Protein AF-A0A933HWW2-F1 (afdb_monomer)

pLDDT: mean 85.0, std 13.15, range [44.91, 98.31]

Nearest PDB structures (foldseek):
  7vp2-assembly1_B  TM=5.908E-01  e=6.168E+00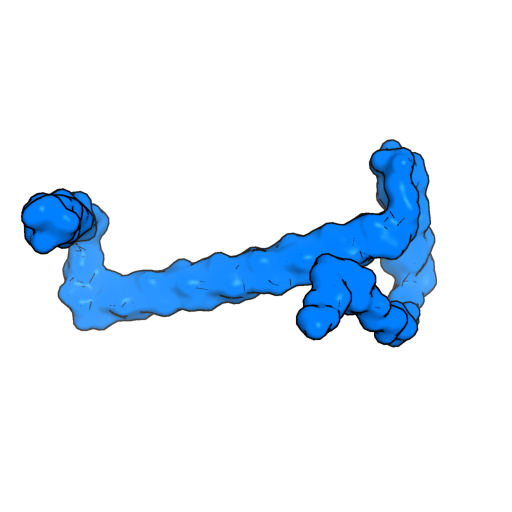  Arabidopsis thaliana

Sequence (83 aa):
MPNKRASKLMTISLPPSLYRETIKTAREEGRTNSELVRESVRKYISDRRWRRLLDYGRRKAIETGLKPDEIEDIIDELRDTGS

Secondary structure (DSSP, 8-state):
---TT-PPP------HHHHHHHHHHHHHTT--HHHHHHHHHHHHHHHHHHHHHHHHHHHHHHHHT--HHHHHHHHHHHHHTT-

Radius of gyration: 21.45 Å; Cα contacts (8 Å, |Δi|>4): 13; chains: 1; bounding box: 48×36×48 Å

Mean predicted aligned error: 10.47 Å

Solvent-accessible surface area (backbone atoms only — not comparable to full-atom values): 5102 Å² total; per-residue (Å²): 131,86,71,97,75,80,80,77,92,81,91,81,90,67,61,72,68,59,46,54,49,46,52,52,52,18,58,77,70,75,49,51,56,68,56,51,52,54,49,52,52,51,50,53,54,50,53,54,51,52,52,52,50,51,56,48,50,53,51,50,32,64,77,68,65,62,50,78,76,58,48,54,58,54,52,51,54,55,55,62,72,71,110

Structure (mmCIF, N/CA/C/O backbone):
data_AF-A0A933HWW2-F1
#
_entry.id   AF-A0A933HWW2-F1
#
loop_
_atom_site.group_PDB
_atom_site.id
_atom_site.type_symbol
_atom_site.label_atom_id
_atom_site.label_alt_id
_atom_site.label_comp_id
_atom_site.label_asym_id
_atom_site.label_entity_id
_atom_site.label_seq_id
_atom_site.pdbx_PDB_ins_code
_atom_site.Cartn_x
_atom_site.Cartn_y
_atom_site.Cartn_z
_atom_site.occupancy
_atom_site.B_iso_or_equiv
_atom_site.auth_seq_id
_atom_site.auth_comp_id
_atom_site.auth_asym_id
_atom_site.auth_atom_id
_atom_site.pdbx_PDB_model_num
ATOM 1 N N . MET A 1 1 ? 23.805 6.008 18.291 1.00 44.91 1 MET A N 1
ATOM 2 C CA . MET A 1 1 ? 22.452 6.364 17.799 1.00 44.91 1 MET A CA 1
ATOM 3 C C . MET A 1 1 ? 22.105 5.436 16.641 1.00 44.91 1 MET A C 1
ATOM 5 O O . MET A 1 1 ? 22.942 5.331 15.750 1.00 44.91 1 MET A O 1
ATOM 9 N N . PRO A 1 2 ? 20.964 4.725 16.616 1.00 48.34 2 PRO A N 1
ATOM 10 C CA . PRO A 1 2 ? 20.628 3.907 15.458 1.00 48.34 2 PRO A CA 1
ATOM 11 C C . PRO A 1 2 ? 20.280 4.820 14.272 1.00 48.34 2 PRO A C 1
ATOM 13 O O . PRO A 1 2 ? 19.522 5.779 14.403 1.00 48.34 2 PRO A O 1
ATOM 16 N N . ASN A 1 3 ? 20.898 4.546 13.125 1.00 57.12 3 ASN A N 1
ATOM 17 C CA . ASN A 1 3 ? 20.835 5.350 11.908 1.00 57.12 3 ASN A CA 1
ATOM 18 C C . ASN A 1 3 ? 19.399 5.410 11.337 1.00 57.12 3 ASN A C 1
ATOM 20 O O . ASN A 1 3 ? 18.784 4.380 11.061 1.00 57.12 3 ASN A O 1
ATOM 24 N N . LYS A 1 4 ? 18.881 6.625 11.111 1.00 58.28 4 LYS A N 1
ATOM 25 C CA . LYS A 1 4 ? 17.493 6.954 10.717 1.00 58.28 4 LYS A CA 1
ATOM 26 C C . LYS A 1 4 ? 17.105 6.506 9.287 1.00 58.28 4 LYS A C 1
ATOM 28 O O . LYS A 1 4 ? 16.049 6.894 8.797 1.00 58.28 4 LYS A O 1
ATOM 33 N N . ARG A 1 5 ? 17.949 5.726 8.591 1.00 59.81 5 ARG A N 1
ATOM 34 C CA . ARG A 1 5 ? 17.775 5.316 7.177 1.00 59.81 5 ARG A CA 1
ATOM 35 C C . ARG A 1 5 ? 18.201 3.871 6.864 1.00 59.81 5 ARG A C 1
ATOM 37 O O . ARG A 1 5 ? 18.679 3.596 5.769 1.00 59.81 5 ARG A O 1
ATOM 44 N N . ALA A 1 6 ? 18.057 2.926 7.788 1.00 72.44 6 ALA A N 1
ATOM 45 C CA . ALA A 1 6 ? 18.361 1.525 7.483 1.00 72.44 6 ALA A CA 1
ATOM 46 C C . ALA A 1 6 ? 17.209 0.862 6.696 1.00 72.44 6 ALA A C 1
ATOM 48 O O . ALA A 1 6 ? 16.295 0.285 7.283 1.00 72.44 6 ALA A O 1
ATOM 49 N N . SER A 1 7 ? 17.228 0.940 5.361 1.00 78.31 7 SER A N 1
ATOM 50 C CA . SER A 1 7 ? 16.393 0.068 4.524 1.00 78.31 7 SER A CA 1
ATOM 51 C C . SER A 1 7 ? 16.973 -1.348 4.516 1.00 78.31 7 SER A C 1
ATOM 53 O O . SER A 1 7 ? 18.174 -1.511 4.307 1.00 78.31 7 SER A O 1
ATOM 55 N N . LYS A 1 8 ? 16.136 -2.369 4.712 1.00 88.31 8 LYS A N 1
ATOM 56 C CA . LYS A 1 8 ? 16.544 -3.779 4.620 1.00 88.31 8 LYS A CA 1
ATOM 57 C C . LYS A 1 8 ? 16.190 -4.335 3.242 1.00 88.31 8 LYS A C 1
ATOM 59 O O . LYS A 1 8 ? 15.145 -3.983 2.695 1.00 88.31 8 LYS A O 1
ATOM 64 N N . LEU A 1 9 ? 17.053 -5.190 2.692 1.00 90.31 9 LEU A N 1
ATOM 65 C CA . LEU A 1 9 ? 16.781 -5.884 1.434 1.00 90.31 9 LEU A CA 1
ATOM 66 C C . LEU A 1 9 ? 15.666 -6.913 1.635 1.00 90.31 9 LEU A C 1
ATOM 68 O O . LEU A 1 9 ? 15.657 -7.647 2.622 1.00 90.31 9 LEU A O 1
ATOM 72 N N . MET A 1 10 ? 14.739 -6.956 0.685 1.00 88.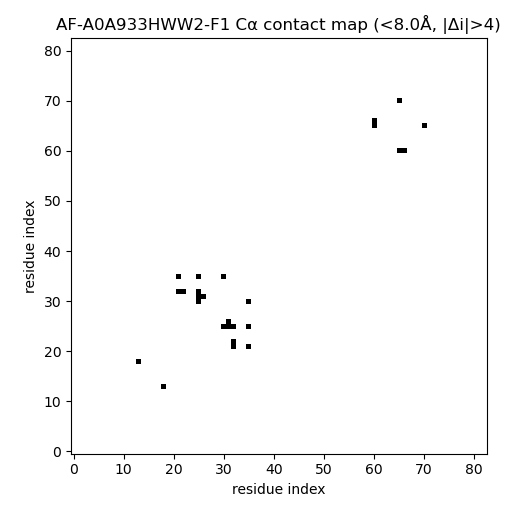06 10 MET A N 1
ATOM 73 C CA . MET A 1 10 ? 13.648 -7.920 0.645 1.00 88.06 10 MET A CA 1
ATOM 74 C C . MET A 1 10 ? 13.551 -8.460 -0.779 1.00 88.06 10 MET A C 1
ATOM 76 O O . MET A 1 10 ? 13.226 -7.713 -1.701 1.00 88.06 10 MET A O 1
ATOM 80 N N . THR A 1 11 ? 13.848 -9.745 -0.951 1.00 92.75 11 THR A N 1
ATOM 81 C CA . THR A 1 11 ? 13.708 -10.439 -2.233 1.00 92.75 11 THR A CA 1
ATOM 82 C C . THR A 1 11 ? 12.334 -11.087 -2.287 1.00 92.75 11 THR A C 1
ATOM 84 O O . THR A 1 11 ? 11.977 -11.852 -1.394 1.00 92.75 11 THR A O 1
ATOM 87 N N . ILE A 1 12 ? 11.562 -10.781 -3.327 1.00 90.00 12 ILE A N 1
ATOM 88 C CA . ILE A 1 12 ? 10.228 -11.343 -3.550 1.00 90.00 12 ILE A CA 1
ATOM 89 C C . ILE A 1 12 ? 10.118 -11.841 -4.986 1.00 90.00 12 ILE A C 1
ATOM 91 O O . ILE A 1 12 ? 10.693 -11.250 -5.897 1.00 90.00 12 ILE A O 1
ATOM 95 N N . SER A 1 13 ? 9.362 -12.9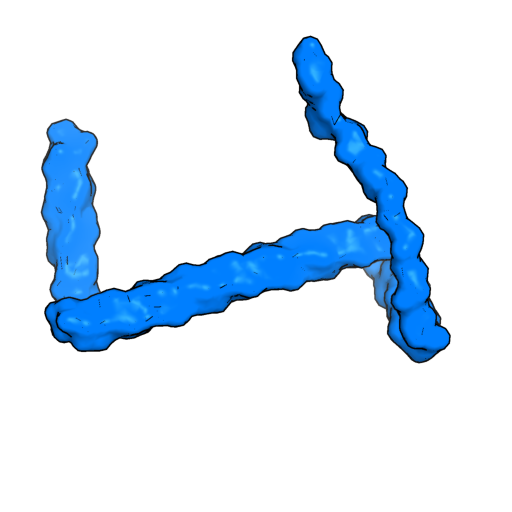17 -5.184 1.00 93.94 13 SER A N 1
ATOM 96 C CA . SER A 1 13 ? 8.979 -13.380 -6.518 1.00 93.94 13 SER A CA 1
ATOM 97 C C . SER A 1 13 ? 7.586 -12.859 -6.848 1.00 93.94 13 SER A C 1
ATOM 99 O O . SER A 1 13 ? 6.684 -12.944 -6.016 1.00 93.94 13 SER A O 1
ATOM 101 N N . LEU A 1 14 ? 7.409 -12.329 -8.058 1.00 94.94 14 LEU A N 1
ATOM 102 C CA . LEU A 1 14 ? 6.111 -11.897 -8.573 1.00 94.94 14 LEU A CA 1
ATOM 103 C C . LEU A 1 14 ? 5.693 -12.808 -9.731 1.00 94.94 14 LEU A C 1
ATOM 105 O O . LEU A 1 14 ? 6.547 -13.169 -10.546 1.00 94.94 14 LEU A O 1
ATOM 109 N N . PRO A 1 15 ? 4.397 -13.149 -9.856 1.00 97.81 15 PRO A N 1
ATOM 110 C CA . PRO A 1 15 ? 3.883 -13.780 -11.064 1.00 97.81 15 PRO A CA 1
ATOM 111 C C . PRO A 1 15 ? 4.265 -12.966 -12.314 1.00 97.81 15 PRO A C 1
ATOM 113 O O . PRO A 1 15 ? 4.238 -11.731 -12.257 1.00 97.81 15 PRO A O 1
ATOM 116 N N . PRO A 1 16 ? 4.578 -13.604 -13.460 1.00 97.88 16 PRO A N 1
ATOM 117 C CA . PRO A 1 16 ? 5.064 -12.890 -14.644 1.00 97.88 16 PRO A CA 1
ATOM 118 C C . PRO A 1 16 ? 4.137 -11.773 -15.137 1.00 97.88 16 PRO A C 1
ATOM 120 O O . PRO A 1 16 ? 4.613 -10.747 -15.618 1.00 97.88 16 PRO A O 1
ATOM 123 N N . SER A 1 17 ? 2.818 -11.953 -15.019 1.00 97.81 17 SER A N 1
ATOM 124 C CA . SER A 1 17 ? 1.827 -10.923 -15.353 1.00 97.81 17 SER A CA 1
ATOM 125 C C . SER A 1 17 ? 1.961 -9.691 -14.460 1.00 97.81 17 SER A C 1
ATOM 127 O O . SER A 1 17 ? 2.122 -8.586 -14.972 1.00 97.81 17 SER A O 1
ATOM 129 N N . LEU A 1 18 ? 1.988 -9.894 -13.142 1.00 96.81 18 LEU A N 1
ATOM 130 C CA . LEU A 1 18 ? 2.097 -8.822 -12.155 1.00 96.81 18 LEU A CA 1
ATOM 131 C C . LEU A 1 18 ? 3.436 -8.080 -12.259 1.00 96.81 18 LEU A C 1
ATOM 133 O O . LEU A 1 18 ? 3.489 -6.863 -12.102 1.00 96.81 18 LEU A O 1
ATOM 137 N N . TYR A 1 19 ? 4.520 -8.796 -12.567 1.00 97.19 19 TYR A N 1
ATOM 138 C CA . TYR A 1 19 ? 5.827 -8.183 -12.803 1.00 97.19 19 TYR A CA 1
ATOM 139 C C . TYR A 1 19 ? 5.803 -7.219 -13.999 1.00 97.19 19 TYR A C 1
ATOM 141 O O . TYR A 1 19 ? 6.274 -6.087 -13.887 1.00 97.19 19 TYR A O 1
ATOM 149 N N . ARG A 1 20 ? 5.210 -7.640 -15.128 1.00 98.00 20 ARG A N 1
ATOM 150 C CA . ARG A 1 20 ? 5.069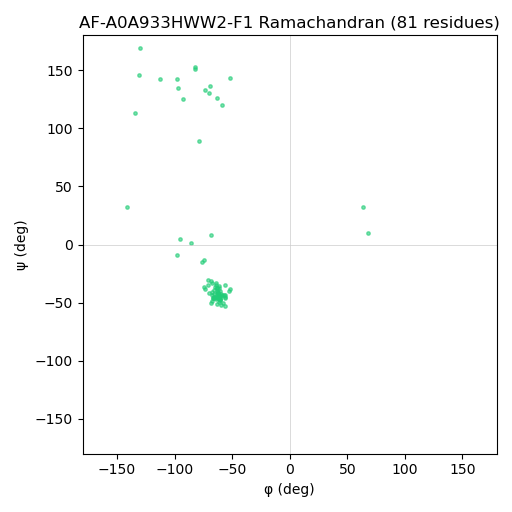 -6.788 -16.323 1.00 98.00 20 ARG A CA 1
ATOM 151 C C . ARG A 1 20 ? 4.228 -5.550 -16.039 1.00 98.00 20 ARG A C 1
ATOM 153 O O . ARG A 1 20 ? 4.603 -4.457 -16.455 1.00 98.00 20 ARG A O 1
ATOM 160 N N . GLU A 1 21 ? 3.122 -5.723 -15.324 1.00 97.69 21 GLU A N 1
ATOM 161 C CA . GLU A 1 21 ? 2.242 -4.621 -14.940 1.00 97.69 21 GLU A CA 1
ATOM 162 C C . GLU A 1 21 ? 2.957 -3.635 -14.012 1.00 97.69 21 GLU A C 1
ATOM 164 O O . GLU A 1 21 ? 2.968 -2.443 -14.290 1.00 97.69 21 GLU A O 1
ATOM 169 N N . THR A 1 22 ? 3.683 -4.133 -13.005 1.00 97.00 22 THR A N 1
ATOM 170 C CA . THR A 1 22 ? 4.485 -3.298 -12.093 1.00 97.00 22 THR A CA 1
ATOM 171 C C . THR A 1 22 ? 5.488 -2.428 -12.854 1.00 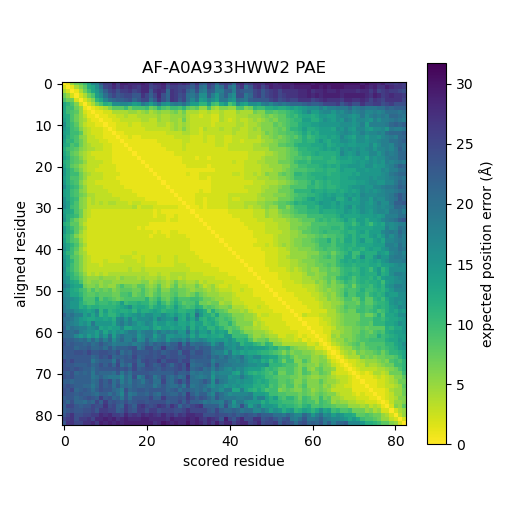97.00 22 THR A C 1
ATOM 173 O O . THR A 1 22 ? 5.588 -1.234 -12.583 1.00 97.00 22 THR A O 1
ATOM 176 N N . ILE A 1 23 ? 6.216 -3.004 -13.822 1.00 97.56 23 ILE A N 1
ATOM 177 C CA . ILE A 1 23 ? 7.178 -2.246 -14.642 1.00 97.56 23 ILE A CA 1
ATOM 178 C C . ILE A 1 23 ? 6.468 -1.188 -15.482 1.00 97.56 23 ILE A C 1
ATOM 180 O O . ILE A 1 23 ? 6.943 -0.056 -15.576 1.00 97.56 23 ILE A O 1
ATOM 184 N N . LYS A 1 24 ? 5.350 -1.560 -16.114 1.00 98.31 24 LYS A N 1
ATOM 185 C CA . LYS A 1 24 ? 4.569 -0.654 -16.953 1.00 98.31 24 LYS A CA 1
ATOM 186 C C . LYS A 1 24 ? 4.075 0.542 -16.135 1.00 98.31 24 LYS A C 1
ATOM 188 O O . LYS A 1 24 ?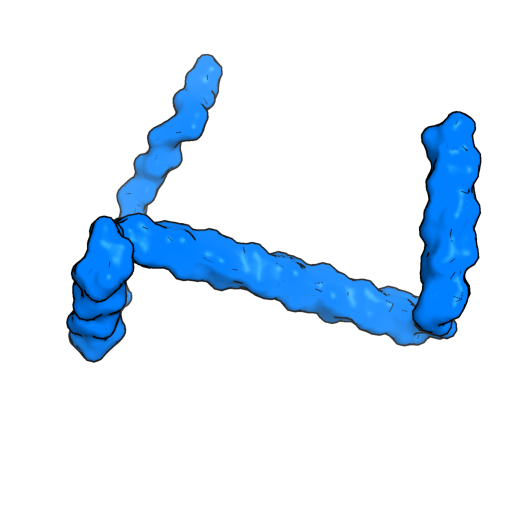 4.375 1.672 -16.505 1.00 98.31 24 LYS A O 1
ATOM 193 N N . THR A 1 25 ? 3.424 0.292 -15.000 1.00 98.06 25 THR A N 1
ATOM 194 C CA . THR A 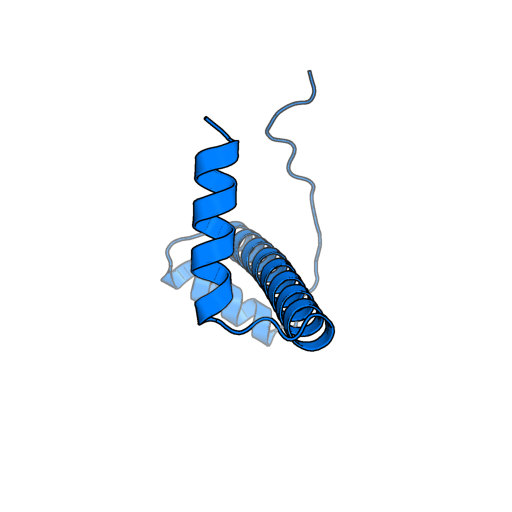1 25 ? 2.905 1.333 -14.103 1.00 98.06 25 THR A CA 1
ATOM 195 C C . THR A 1 25 ? 4.020 2.231 -13.579 1.00 98.06 25 THR A C 1
ATOM 197 O O . THR A 1 25 ? 3.912 3.450 -13.646 1.00 98.06 25 THR A O 1
ATOM 200 N N . ALA A 1 26 ? 5.134 1.656 -13.112 1.00 97.62 26 ALA A N 1
ATOM 201 C CA . ALA A 1 26 ? 6.254 2.452 -12.616 1.00 97.62 26 ALA A CA 1
ATOM 202 C C . ALA A 1 26 ? 6.822 3.381 -13.706 1.00 97.62 26 ALA A C 1
ATOM 204 O O . ALA A 1 26 ? 7.120 4.544 -13.435 1.00 97.62 26 ALA A O 1
ATOM 205 N N . ARG A 1 27 ? 6.914 2.893 -14.951 1.00 98.00 27 ARG A N 1
ATOM 206 C CA . ARG A 1 27 ? 7.360 3.692 -16.099 1.00 98.00 27 ARG A CA 1
ATOM 207 C C . ARG A 1 27 ? 6.382 4.815 -16.441 1.00 98.00 27 ARG A C 1
ATOM 209 O O . ARG A 1 27 ? 6.831 5.928 -16.692 1.00 98.00 27 ARG A O 1
ATOM 216 N N . GLU A 1 28 ? 5.084 4.526 -16.467 1.00 98.19 28 GLU A N 1
ATOM 217 C CA . GLU A 1 28 ? 4.028 5.513 -16.735 1.00 98.19 28 GLU A CA 1
ATOM 218 C C . GLU A 1 28 ? 4.009 6.624 -15.675 1.00 98.19 28 GLU A C 1
ATOM 220 O O . GLU A 1 28 ? 3.823 7.790 -16.011 1.00 98.19 28 GLU A O 1
ATOM 225 N N . GLU A 1 29 ? 4.291 6.284 -14.415 1.00 97.25 29 GLU A N 1
ATOM 226 C CA . GLU A 1 29 ? 4.374 7.234 -13.299 1.00 97.25 29 GLU A CA 1
ATOM 227 C C . GLU A 1 29 ? 5.758 7.900 -13.138 1.00 97.25 29 GLU A C 1
ATOM 229 O O . GLU A 1 29 ? 5.967 8.665 -12.196 1.00 97.25 29 GLU A O 1
ATOM 234 N N . GLY A 1 30 ? 6.730 7.605 -14.010 1.00 97.50 30 GLY A N 1
ATOM 235 C CA . GLY A 1 30 ? 8.072 8.195 -13.942 1.00 97.50 30 GLY A CA 1
ATOM 236 C C . GLY A 1 30 ? 8.858 7.837 -12.673 1.00 97.50 30 GLY A C 1
ATOM 237 O O . GLY A 1 30 ? 9.654 8.644 -12.193 1.00 97.50 30 GLY A O 1
ATOM 238 N N . ARG A 1 31 ? 8.644 6.641 -12.112 1.00 96.25 31 ARG A N 1
ATOM 239 C CA . ARG A 1 31 ? 9.251 6.188 -10.850 1.00 96.25 31 ARG A CA 1
ATOM 240 C C . ARG A 1 31 ? 9.891 4.808 -10.960 1.00 96.25 31 ARG A C 1
ATOM 242 O O . ARG A 1 31 ? 9.707 4.081 -11.932 1.00 96.25 31 ARG A O 1
ATOM 249 N N . THR A 1 32 ? 10.652 4.413 -9.945 1.00 97.06 32 THR A N 1
ATOM 250 C CA . THR A 1 32 ? 11.285 3.087 -9.903 1.00 97.06 32 THR A CA 1
ATOM 251 C C . THR A 1 32 ? 10.322 2.004 -9.402 1.00 97.06 32 THR A C 1
ATOM 253 O O . THR A 1 32 ? 9.472 2.250 -8.545 1.00 97.06 32 THR A O 1
ATOM 256 N N . ASN A 1 33 ? 10.519 0.755 -9.845 1.00 95.50 33 ASN A N 1
ATOM 257 C CA . ASN A 1 33 ? 9.757 -0.407 -9.353 1.00 95.50 33 ASN A CA 1
ATOM 258 C C . ASN A 1 33 ? 9.795 -0.511 -7.820 1.00 95.50 33 ASN A C 1
ATOM 260 O O . ASN A 1 33 ? 8.794 -0.806 -7.171 1.00 95.50 33 ASN A O 1
ATOM 264 N N . SER A 1 34 ? 10.959 -0.238 -7.228 1.00 94.00 34 SER A N 1
ATOM 265 C CA . SER A 1 34 ? 11.151 -0.294 -5.781 1.00 94.00 34 SER A CA 1
ATOM 266 C C . SER A 1 34 ? 10.366 0.792 -5.043 1.00 94.00 34 SER A C 1
ATOM 268 O O . SER A 1 34 ? 9.928 0.562 -3.919 1.00 94.00 34 SER A O 1
ATOM 270 N N . GLU A 1 35 ? 10.185 1.978 -5.629 1.00 95.75 35 GLU A N 1
ATOM 271 C CA . GLU A 1 35 ? 9.334 3.025 -5.050 1.00 95.75 35 GLU A CA 1
ATOM 272 C C . GLU A 1 35 ? 7.870 2.622 -5.068 1.00 95.75 35 GLU A C 1
ATOM 274 O O . GLU A 1 35 ? 7.235 2.676 -4.014 1.00 95.75 35 GLU A O 1
ATOM 279 N N . LEU A 1 36 ? 7.385 2.142 -6.217 1.00 96.69 36 LEU A N 1
ATOM 280 C CA . LEU A 1 36 ? 6.018 1.658 -6.367 1.00 96.69 36 LEU A CA 1
ATOM 281 C C . LEU A 1 36 ? 5.720 0.549 -5.349 1.00 96.69 36 LEU A C 1
ATOM 283 O O . LEU A 1 36 ? 4.814 0.687 -4.533 1.00 96.69 36 LEU A O 1
ATOM 287 N N . VAL A 1 37 ? 6.554 -0.497 -5.293 1.00 95.12 37 VAL A N 1
ATOM 288 C CA . VAL A 1 37 ? 6.370 -1.620 -4.356 1.00 95.12 37 VAL A CA 1
ATOM 289 C C . VAL A 1 37 ? 6.394 -1.156 -2.896 1.00 95.12 37 VAL A C 1
ATOM 291 O O . VAL A 1 37 ? 5.545 -1.567 -2.103 1.00 95.12 37 VAL A O 1
ATOM 294 N N . ARG A 1 38 ? 7.332 -0.279 -2.510 1.00 94.19 38 ARG A N 1
ATOM 295 C CA . ARG A 1 38 ? 7.386 0.248 -1.134 1.00 94.19 38 ARG A CA 1
ATOM 296 C C . ARG A 1 38 ? 6.140 1.052 -0.780 1.00 94.19 38 ARG A C 1
ATOM 298 O O . ARG A 1 38 ? 5.669 0.965 0.355 1.00 94.19 38 ARG A O 1
ATOM 305 N N . GLU A 1 39 ? 5.627 1.848 -1.711 1.00 96.00 39 GLU A N 1
ATOM 306 C CA . GLU A 1 39 ? 4.404 2.614 -1.498 1.00 96.00 39 GLU A CA 1
ATOM 307 C C . GLU A 1 39 ? 3.186 1.696 -1.366 1.00 96.00 39 GLU A C 1
ATOM 309 O O . GLU A 1 39 ? 2.432 1.839 -0.404 1.00 96.00 39 GLU A O 1
ATOM 314 N N . SER A 1 40 ? 3.041 0.709 -2.252 1.00 95.44 40 SER A N 1
ATOM 315 C CA . SER A 1 40 ? 1.952 -0.270 -2.209 1.00 95.44 40 SER A CA 1
ATOM 316 C C . SER A 1 40 ? 1.937 -1.053 -0.894 1.00 95.44 40 SER A C 1
ATOM 318 O O . SER A 1 40 ? 0.884 -1.188 -0.273 1.00 95.44 40 SER A O 1
ATOM 320 N N . VAL A 1 41 ? 3.101 -1.504 -0.406 1.00 94.94 41 VAL A N 1
ATOM 321 C CA . VAL A 1 41 ? 3.211 -2.187 0.898 1.00 94.94 41 VAL A CA 1
ATOM 322 C C . VAL A 1 41 ? 2.798 -1.260 2.044 1.00 94.94 41 VAL A C 1
ATOM 324 O O . VAL A 1 41 ? 2.065 -1.676 2.944 1.00 94.94 41 VAL A O 1
ATOM 327 N N . ARG A 1 42 ? 3.222 0.012 2.017 1.00 94.25 42 ARG A N 1
ATOM 328 C CA . ARG A 1 42 ? 2.845 0.996 3.043 1.00 94.25 42 ARG A CA 1
ATOM 329 C C . ARG A 1 42 ? 1.337 1.249 3.053 1.00 94.25 42 ARG A C 1
ATOM 331 O O . ARG A 1 42 ? 0.740 1.228 4.128 1.00 94.25 42 ARG A O 1
ATOM 338 N N . LYS A 1 43 ? 0.735 1.443 1.874 1.00 96.19 43 LYS A N 1
ATOM 339 C CA . LYS A 1 43 ? -0.715 1.617 1.699 1.00 96.19 43 LYS A CA 1
ATOM 340 C C . LYS A 1 43 ? -1.477 0.408 2.241 1.00 96.19 43 LYS A C 1
ATOM 342 O O . LYS A 1 43 ? -2.308 0.571 3.125 1.00 96.19 43 LYS A O 1
ATOM 347 N N . TYR A 1 44 ? -1.087 -0.807 1.851 1.00 94.00 44 TYR A N 1
ATOM 348 C CA . TYR A 1 44 ? -1.720 -2.040 2.331 1.00 94.00 44 TYR A CA 1
ATOM 349 C C . TYR A 1 44 ? -1.706 -2.174 3.864 1.00 94.00 44 TYR A C 1
ATOM 351 O O . TYR A 1 44 ? -2.718 -2.516 4.481 1.00 94.00 44 TYR A O 1
ATOM 359 N N . ILE A 1 45 ? -0.569 -1.884 4.509 1.00 93.56 45 ILE A N 1
ATOM 360 C CA . ILE A 1 45 ? -0.458 -1.939 5.975 1.00 93.56 45 ILE A CA 1
ATOM 361 C C . ILE A 1 45 ? -1.346 -0.876 6.635 1.00 93.56 45 ILE A C 1
ATOM 363 O O . ILE A 1 45 ? -2.010 -1.173 7.635 1.00 93.56 45 ILE A O 1
ATOM 367 N N . SER A 1 46 ? -1.358 0.342 6.088 1.00 93.81 46 SER A N 1
ATOM 368 C CA . SER A 1 46 ? -2.182 1.447 6.584 1.00 93.81 46 SER A CA 1
ATOM 369 C C . SER A 1 46 ? -3.669 1.107 6.506 1.00 93.81 46 SER A C 1
ATOM 371 O O . SER A 1 46 ? -4.368 1.163 7.519 1.00 93.81 46 SER A O 1
ATOM 373 N N . ASP A 1 47 ? -4.130 0.633 5.350 1.00 94.50 47 ASP A N 1
ATOM 374 C CA . ASP A 1 47 ? -5.527 0.263 5.122 1.00 94.50 47 ASP A CA 1
ATOM 375 C C . ASP A 1 47 ? -5.957 -0.878 6.044 1.00 94.50 47 ASP A C 1
ATOM 377 O O . ASP A 1 47 ? -7.032 -0.845 6.645 1.00 94.50 47 ASP A O 1
ATOM 381 N N . ARG A 1 48 ? -5.087 -1.878 6.241 1.00 93.00 48 ARG A N 1
ATOM 382 C CA . ARG A 1 48 ? -5.347 -2.970 7.185 1.00 93.00 48 ARG A CA 1
ATOM 383 C C . ARG A 1 48 ? -5.457 -2.466 8.625 1.00 93.00 48 ARG A C 1
ATOM 385 O O . ARG A 1 48 ? -6.258 -2.990 9.399 1.00 93.00 48 ARG A O 1
ATOM 392 N N . ARG A 1 49 ? -4.649 -1.480 9.023 1.00 91.12 49 ARG A N 1
ATOM 393 C CA . ARG A 1 49 ? -4.757 -0.856 10.351 1.00 91.12 49 ARG A CA 1
ATOM 394 C C . ARG A 1 49 ? -6.072 -0.092 10.485 1.00 91.12 49 ARG A C 1
ATOM 396 O O . ARG A 1 49 ? -6.745 -0.284 11.492 1.00 91.12 49 ARG A O 1
ATOM 403 N N . TRP A 1 50 ? -6.443 0.697 9.481 1.00 87.00 50 TRP A N 1
ATOM 404 C CA . TRP A 1 50 ? -7.686 1.464 9.475 1.00 87.00 50 TRP A CA 1
ATOM 405 C C . TRP A 1 50 ? -8.921 0.565 9.578 1.00 87.00 50 TRP A C 1
ATOM 407 O O . TRP A 1 50 ? -9.749 0.760 10.461 1.00 87.00 50 TRP A O 1
ATOM 417 N N . ARG A 1 51 ? -8.989 -0.501 8.770 1.00 90.94 51 ARG A N 1
ATOM 418 C CA . ARG A 1 51 ? -10.082 -1.488 8.832 1.00 90.94 51 ARG A CA 1
ATOM 419 C C . ARG A 1 51 ? -10.233 -2.107 10.221 1.00 90.94 51 ARG A C 1
ATOM 421 O O . ARG A 1 51 ? -11.338 -2.184 10.734 1.00 90.94 51 ARG A O 1
ATOM 428 N N . ARG A 1 52 ? -9.122 -2.472 10.873 1.00 89.25 52 ARG A N 1
ATOM 429 C CA . ARG A 1 52 ? -9.166 -3.011 12.244 1.00 89.25 52 ARG A CA 1
ATOM 430 C C . ARG A 1 52 ? -9.698 -2.007 13.266 1.00 89.25 52 ARG A C 1
ATOM 432 O O . ARG A 1 52 ? -10.397 -2.418 14.186 1.00 89.25 52 ARG A O 1
ATOM 439 N N . LEU A 1 53 ? -9.358 -0.725 13.125 1.00 84.94 53 LEU A N 1
ATOM 440 C CA . LEU A 1 53 ? -9.872 0.330 14.003 1.00 84.94 53 LEU A CA 1
ATOM 441 C C . LEU A 1 53 ? -11.372 0.542 13.794 1.00 84.94 53 LEU A C 1
ATOM 443 O O . LEU A 1 53 ? -12.106 0.610 14.774 1.00 84.94 53 LEU A O 1
ATOM 447 N N . LEU A 1 54 ? -11.831 0.569 12.541 1.00 84.81 54 LEU A N 1
ATOM 448 C CA . LEU A 1 54 ? -13.257 0.659 12.223 1.00 84.81 54 LEU A CA 1
ATOM 449 C C . LEU A 1 54 ? -14.041 -0.539 12.769 1.00 84.81 54 LEU A C 1
ATOM 451 O O . LEU A 1 54 ? -15.080 -0.352 13.396 1.00 84.81 54 LEU A O 1
ATOM 455 N N . ASP A 1 55 ? -13.528 -1.759 12.601 1.00 87.56 55 ASP A N 1
ATOM 456 C CA . ASP A 1 55 ? -14.164 -2.970 13.135 1.00 87.56 55 ASP A CA 1
ATOM 457 C C . ASP A 1 55 ? -14.214 -2.975 14.666 1.00 87.56 55 ASP A C 1
ATOM 459 O O . ASP A 1 55 ? -15.149 -3.509 15.264 1.00 87.56 55 ASP A O 1
ATOM 463 N N . TYR A 1 56 ? -13.194 -2.419 15.324 1.00 82.06 56 TYR A N 1
ATOM 464 C CA . TYR A 1 56 ? -13.197 -2.235 16.772 1.00 82.06 56 TYR A CA 1
ATOM 465 C C . TYR A 1 56 ? -14.236 -1.191 17.199 1.00 82.06 56 TYR A C 1
ATOM 467 O O . TYR A 1 56 ? -15.064 -1.488 18.054 1.00 82.06 56 TYR A O 1
ATOM 475 N N . GLY A 1 57 ? -14.242 -0.012 16.570 1.00 81.12 57 GLY A N 1
ATOM 476 C CA . GLY A 1 57 ? -15.196 1.057 16.872 1.00 81.12 57 GLY A CA 1
ATOM 477 C C . GLY A 1 57 ? -16.643 0.619 16.660 1.00 81.12 57 GLY A C 1
ATOM 478 O O . GLY A 1 57 ? -17.479 0.833 17.530 1.00 81.12 57 GLY A O 1
ATOM 479 N N . ARG A 1 58 ? -16.925 -0.098 15.562 1.00 80.69 58 ARG A N 1
ATOM 480 C CA . ARG A 1 58 ? -18.252 -0.666 15.290 1.00 80.69 58 ARG A CA 1
ATOM 481 C C . ARG A 1 58 ? -18.683 -1.647 16.377 1.00 80.69 58 ARG A C 1
ATOM 483 O O . ARG A 1 58 ? -19.805 -1.549 16.858 1.00 80.69 58 ARG A O 1
ATOM 490 N N . ARG A 1 59 ? -17.809 -2.579 16.775 1.00 83.19 59 ARG A N 1
ATOM 491 C CA . ARG A 1 59 ? -18.111 -3.516 17.871 1.00 83.19 59 ARG A CA 1
ATOM 492 C C . ARG A 1 59 ? -18.377 -2.776 19.173 1.00 83.19 59 ARG A C 1
ATOM 494 O O . ARG A 1 59 ? -19.378 -3.048 19.821 1.00 83.19 59 ARG A O 1
ATOM 501 N N . LYS A 1 60 ? -17.536 -1.796 19.506 1.00 82.12 60 LYS A N 1
ATOM 502 C CA . LYS A 1 60 ? -17.690 -1.021 20.733 1.00 82.12 60 LYS A CA 1
ATOM 503 C C . LYS A 1 60 ? -18.994 -0.223 20.752 1.00 82.12 60 LYS A C 1
ATOM 505 O O . LYS A 1 60 ? -19.666 -0.231 21.776 1.00 82.12 60 LYS A O 1
ATOM 510 N N . ALA A 1 61 ? -19.379 0.403 19.639 1.00 80.94 61 ALA A N 1
ATOM 511 C CA . ALA A 1 61 ? -20.646 1.127 19.515 1.00 80.94 61 ALA A CA 1
ATOM 512 C C . ALA A 1 61 ? -21.859 0.198 19.695 1.00 80.94 61 ALA A C 1
ATOM 514 O O . ALA A 1 61 ? -22.785 0.539 20.419 1.00 80.94 61 ALA A O 1
ATOM 515 N N . ILE A 1 62 ? -21.820 -1.011 19.119 1.00 78.50 62 ILE A N 1
ATOM 516 C CA . ILE A 1 62 ? -22.872 -2.024 19.315 1.00 78.50 62 ILE A CA 1
ATOM 517 C C . ILE A 1 62 ? -22.945 -2.470 20.782 1.00 78.50 62 ILE A C 1
ATOM 519 O O . ILE A 1 62 ? -24.031 -2.527 21.345 1.00 78.50 62 ILE A O 1
ATOM 523 N N . GLU A 1 63 ? -21.804 -2.772 21.410 1.00 81.00 63 GLU A N 1
ATOM 524 C CA . GLU A 1 63 ? -21.740 -3.227 22.809 1.00 81.00 63 GLU A CA 1
ATOM 525 C C . GLU A 1 63 ? -22.219 -2.170 23.811 1.00 81.00 63 GLU A C 1
ATOM 527 O O . GLU A 1 63 ? -22.758 -2.513 24.858 1.00 81.00 63 GLU A O 1
ATOM 532 N N . THR A 1 64 ? -21.988 -0.893 23.512 1.00 79.75 64 THR A N 1
ATOM 533 C CA . THR A 1 64 ? -22.318 0.227 24.408 1.00 79.75 64 THR A CA 1
ATOM 534 C C . THR A 1 64 ? -23.643 0.902 24.068 1.00 79.75 64 THR A C 1
ATOM 536 O O . THR A 1 64 ? -24.108 1.722 24.849 1.00 79.75 64 THR A O 1
ATOM 539 N N . GLY A 1 65 ? -24.259 0.563 22.931 1.00 79.69 65 GLY A N 1
ATOM 540 C CA . GLY A 1 65 ? -25.493 1.192 22.458 1.00 79.69 65 GLY A CA 1
ATOM 541 C C . GLY A 1 65 ? -25.335 2.654 22.027 1.00 79.69 65 GLY A C 1
ATOM 542 O O . GLY A 1 65 ? -26.351 3.300 21.787 1.00 79.69 65 GLY A O 1
ATOM 543 N N . LEU A 1 66 ? -24.096 3.152 21.917 1.00 75.75 66 LEU A N 1
ATOM 544 C CA . LEU A 1 66 ? -23.786 4.545 21.590 1.00 75.75 66 LEU A CA 1
ATOM 545 C C . LEU A 1 66 ? -24.378 4.933 20.234 1.00 75.75 66 LEU A C 1
ATOM 547 O O . LEU A 1 66 ? -24.028 4.355 19.195 1.00 75.75 66 LEU A O 1
ATOM 551 N N . LYS A 1 67 ? -25.248 5.940 20.241 1.00 75.31 67 LYS A N 1
ATOM 552 C CA . LYS A 1 67 ? -25.751 6.580 19.028 1.00 75.31 67 LYS A CA 1
ATOM 553 C C . LYS A 1 67 ? -24.753 7.623 18.524 1.00 75.31 67 LYS A C 1
ATOM 555 O O . LYS A 1 67 ? -24.017 8.193 19.323 1.00 75.31 67 LYS A O 1
ATOM 560 N N . PRO A 1 68 ? -24.737 7.909 17.210 1.00 68.62 68 PRO A N 1
ATOM 561 C CA . PRO A 1 68 ? -23.873 8.942 16.641 1.00 68.62 68 PRO A CA 1
ATOM 562 C C . PRO A 1 68 ? -23.998 10.300 17.339 1.00 68.62 68 PRO A C 1
ATOM 564 O O . PRO A 1 68 ? -22.984 10.950 17.555 1.00 68.62 68 PRO A O 1
ATOM 567 N N . ASP A 1 69 ? -25.213 10.677 17.741 1.00 74.00 69 ASP A N 1
ATOM 568 C CA . ASP A 1 69 ? -25.495 11.972 18.372 1.00 74.00 69 ASP A CA 1
ATOM 569 C C . ASP A 1 69 ? -24.874 12.080 19.778 1.00 74.00 69 ASP A C 1
ATOM 571 O O . ASP A 1 69 ? -24.417 13.142 20.173 1.00 74.00 69 ASP A O 1
ATOM 575 N N . GLU A 1 70 ? -24.754 10.959 20.500 1.00 72.75 70 GLU A N 1
ATOM 576 C CA . GLU A 1 70 ? -24.140 10.905 21.837 1.00 72.75 70 GLU A CA 1
ATOM 577 C C . GLU A 1 70 ? -22.603 10.979 21.774 1.00 72.75 70 GLU A C 1
ATOM 579 O O . GLU A 1 70 ? -21.940 11.203 22.784 1.00 72.75 70 GLU A O 1
ATOM 584 N N . ILE A 1 71 ? -22.006 10.769 20.595 1.00 74.31 71 ILE A N 1
ATOM 585 C CA . ILE A 1 71 ? -20.550 10.820 20.420 1.00 74.31 71 ILE A CA 1
ATOM 586 C C 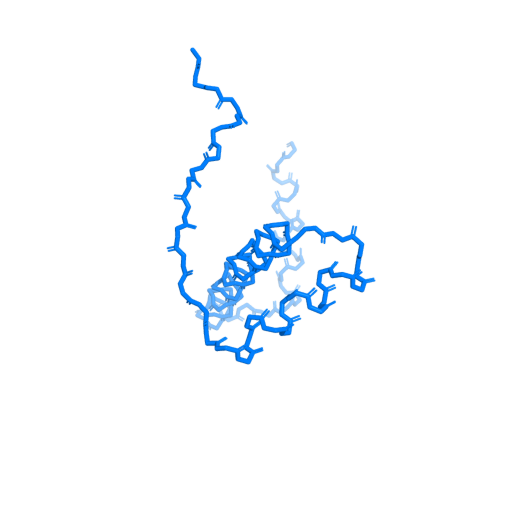. ILE A 1 71 ? -20.047 12.266 20.444 1.00 74.31 71 ILE A C 1
ATOM 588 O O . ILE A 1 71 ? -18.956 12.494 20.965 1.00 74.31 71 ILE A O 1
ATOM 592 N N . GLU A 1 72 ? -20.799 13.225 19.892 1.00 76.00 72 GLU A N 1
ATOM 593 C CA . GLU A 1 72 ? -20.389 14.637 19.924 1.00 76.00 72 GLU A CA 1
ATOM 594 C C . GLU A 1 72 ? -20.374 15.173 21.356 1.00 76.00 72 GLU A C 1
ATOM 596 O O . GLU A 1 72 ? -19.346 15.702 21.778 1.00 76.00 72 GLU A O 1
ATOM 601 N N . ASP A 1 73 ? -21.422 14.894 22.137 1.00 77.38 73 ASP A N 1
ATOM 602 C CA . ASP A 1 73 ? -21.502 15.284 23.550 1.00 77.38 73 ASP A CA 1
ATOM 603 C C . ASP A 1 73 ? -20.317 14.724 24.368 1.00 77.38 73 ASP A C 1
ATOM 605 O O . ASP A 1 73 ? -19.680 15.449 25.133 1.00 77.38 73 ASP A O 1
ATOM 609 N N . ILE A 1 74 ? -19.944 13.453 24.150 1.00 77.81 74 ILE A N 1
ATOM 610 C CA . ILE A 1 74 ? -18.787 12.820 24.815 1.00 77.81 74 ILE A CA 1
ATOM 611 C C . ILE A 1 74 ? -17.458 13.463 24.384 1.00 77.81 74 ILE A C 1
ATOM 613 O O . ILE A 1 74 ? -16.535 13.595 25.191 1.00 77.81 74 ILE A O 1
ATOM 617 N N . ILE A 1 75 ? -17.308 13.818 23.104 1.00 79.19 75 ILE A N 1
ATOM 618 C CA . ILE A 1 75 ? -16.078 14.444 22.595 1.00 79.19 75 ILE A CA 1
ATOM 619 C C . ILE A 1 75 ? -15.905 15.844 23.183 1.00 79.19 75 ILE A C 1
ATOM 621 O O . ILE A 1 75 ? -14.778 16.210 23.529 1.00 79.19 75 ILE A O 1
ATOM 625 N N . ASP A 1 76 ? -16.987 16.607 23.294 1.00 79.69 76 ASP A N 1
ATOM 626 C CA . ASP A 1 76 ? -16.953 17.961 23.836 1.00 79.69 76 ASP A CA 1
ATOM 627 C C . ASP A 1 76 ? -16.671 17.948 25.345 1.00 79.69 76 ASP A C 1
ATOM 629 O O . ASP A 1 76 ? -15.771 18.655 25.801 1.00 79.69 76 ASP A O 1
ATOM 633 N N . GLU A 1 77 ? -17.281 17.029 26.099 1.00 76.00 77 GLU A N 1
ATOM 634 C CA . GLU A 1 77 ? -16.993 16.839 27.529 1.00 76.00 77 GLU A CA 1
ATOM 635 C C . GLU A 1 77 ? -15.521 16.438 27.792 1.00 76.00 77 GLU A C 1
ATOM 637 O O . GLU A 1 77 ? -14.880 16.908 28.742 1.00 76.00 77 GLU A O 1
ATOM 642 N N . LEU A 1 78 ? -14.926 15.618 26.915 1.00 77.44 78 LEU A N 1
ATOM 643 C CA . LEU A 1 78 ? -13.506 15.243 26.988 1.00 77.44 78 LEU A CA 1
ATOM 644 C C . LEU A 1 78 ? -12.551 16.392 26.634 1.00 77.44 78 LEU A C 1
ATOM 646 O O . LEU A 1 78 ? -11.424 16.418 27.136 1.00 77.44 78 LEU A O 1
ATOM 650 N N . ARG A 1 79 ? -12.962 17.317 25.760 1.00 76.56 79 ARG A N 1
ATOM 651 C CA . ARG A 1 79 ? -12.170 18.509 25.412 1.00 76.56 79 ARG A CA 1
ATOM 652 C C . ARG A 1 79 ? -12.178 19.534 26.541 1.00 76.56 79 ARG A C 1
ATOM 654 O O . ARG A 1 79 ? -11.123 20.098 26.827 1.00 76.56 79 ARG A O 1
ATOM 661 N N . ASP A 1 80 ? -13.314 19.703 27.210 1.00 69.94 80 ASP A N 1
ATOM 662 C CA . ASP A 1 80 ? -13.458 20.617 28.348 1.00 69.94 80 ASP A CA 1
ATOM 663 C C . ASP A 1 80 ? -12.724 20.118 29.601 1.00 69.94 80 ASP A C 1
ATOM 665 O O . ASP A 1 80 ? -12.120 20.907 30.322 1.00 69.94 80 ASP 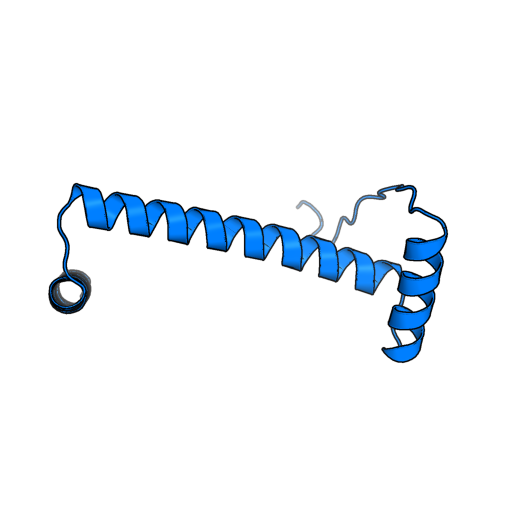A O 1
ATOM 669 N N . THR A 1 81 ? -12.677 18.802 29.829 1.00 61.56 81 THR A N 1
ATOM 670 C CA . THR A 1 81 ? -11.952 18.205 30.972 1.00 61.56 81 THR A CA 1
ATOM 671 C C . THR A 1 81 ? -10.421 18.209 30.785 1.00 61.56 81 THR A C 1
ATOM 673 O O . THR A 1 81 ? -9.667 17.963 31.727 1.00 61.56 81 THR A O 1
ATOM 676 N N . GLY A 1 82 ? -9.940 18.465 29.564 1.00 59.12 82 GLY A N 1
ATOM 677 C CA . GLY A 1 82 ? -8.517 18.484 29.213 1.00 59.12 82 GLY A CA 1
ATOM 678 C C . GLY A 1 82 ? -7.842 19.862 29.235 1.00 59.12 82 GLY A C 1
ATOM 679 O O . GLY A 1 82 ? -6.678 19.932 28.831 1.00 59.12 82 GLY A O 1
ATOM 680 N N . SER A 1 83 ? -8.547 20.925 29.651 1.00 48.31 83 SER A N 1
ATOM 681 C CA . SER A 1 83 ? -8.020 22.301 29.779 1.00 48.31 83 SER A CA 1
ATOM 682 C C . SER A 1 83 ? -7.686 22.689 31.217 1.00 48.31 83 SER A C 1
ATOM 684 O O . SER A 1 83 ? -8.406 22.252 32.140 1.00 48.31 83 SER A O 1
#

Foldseek 3Di:
DPDPDDDDDDDDDDDPVVVVVLVVVCVVVVHDSVVVVVVVVVVVVVVVVVVVVVVVVVVVCVVVVDDPVVVVVVVVVVVVVVD